Protein AF-A0A3D4NRC0-F1 (afdb_monomer_lite)

Sequence (120 aa):
RRTDLKMDYRAAGAAAYLGLGAVWALGLSSSAAQLQANPGSLPPSILSITGVIPFTQTIFLWQSGVMLLALIVISLIIAYATAPGPNSARDAEACGIDPSFNLPPLQPRTRPGEWLEHSP

pLDDT: mean 86.32, std 7.74, range [61.47, 96.25]

Radius of gyration: 22.88 Å; chains: 1; bounding box: 53×24×54 Å

Foldseek 3Di:
DCPVDLFFPVLVVVLVVLVVVLVVVLCPVPPVLVLLQDPVNDDPVVCVPPNHDHCCNPSVDVVVVVSSVVSVVVSVVCSVVPGDDSVPGDDCVSVVHDPDDDDDPDDPDDDPVCCVVPDD

Secondary structure (DSSP, 8-state):
---S----HHHHHHHHHHHHHHHHTT-TT-HHHHHHH-GGGS-HHHHHHH----GGGTTTSHHHHHHHHHHHHHHHHHHHHHSPPTTT---TTTTT-----PPPPPPPP-SGGGGTTT--

Structure (mmCIF, N/CA/C/O backbone):
data_AF-A0A3D4NRC0-F1
#
_entry.id   AF-A0A3D4NRC0-F1
#
loop_
_atom_site.group_PDB
_atom_site.id
_atom_site.type_symbol
_atom_site.label_atom_id
_atom_site.label_alt_id
_atom_site.label_comp_id
_atom_site.label_asym_id
_atom_site.label_entity_id
_atom_site.label_seq_id
_atom_site.pdbx_PDB_ins_code
_atom_site.Cartn_x
_atom_site.Cartn_y
_atom_site.Cartn_z
_atom_site.occupancy
_atom_site.B_iso_or_equiv
_atom_site.auth_seq_id
_atom_site.auth_comp_id
_atom_site.auth_asym_id
_atom_site.auth_atom_id
_atom_site.pdbx_PDB_model_num
ATOM 1 N N . ARG A 1 1 ? 21.136 -6.360 -5.812 1.00 64.25 1 ARG A N 1
ATOM 2 C CA . ARG A 1 1 ? 20.566 -5.559 -6.927 1.00 64.25 1 ARG A CA 1
ATOM 3 C C . ARG A 1 1 ? 20.172 -6.525 -8.042 1.00 64.25 1 ARG A C 1
ATOM 5 O O . ARG A 1 1 ? 20.992 -7.376 -8.354 1.00 64.25 1 ARG A O 1
ATOM 12 N N . ARG A 1 2 ? 18.950 -6.447 -8.587 1.00 67.75 2 ARG A N 1
ATOM 13 C CA . ARG A 1 2 ? 18.535 -7.235 -9.764 1.00 67.75 2 ARG A CA 1
ATOM 14 C C . ARG A 1 2 ? 18.671 -6.369 -11.011 1.00 67.75 2 ARG A C 1
ATOM 16 O O . ARG A 1 2 ? 17.777 -5.590 -11.311 1.00 67.75 2 ARG A O 1
ATOM 23 N N . THR A 1 3 ? 19.831 -6.428 -11.655 1.00 71.44 3 THR A N 1
ATOM 24 C CA . THR A 1 3 ? 20.134 -5.670 -12.885 1.00 71.44 3 THR A CA 1
ATOM 25 C C . THR A 1 3 ? 19.624 -6.374 -14.145 1.00 71.44 3 THR A C 1
ATOM 27 O O . THR A 1 3 ? 19.607 -5.788 -15.220 1.00 71.44 3 THR A O 1
ATOM 30 N N . ASP A 1 4 ? 19.182 -7.624 -14.011 1.00 76.00 4 ASP A N 1
ATOM 31 C CA . ASP A 1 4 ? 18.545 -8.432 -15.051 1.00 76.00 4 ASP A CA 1
ATOM 32 C C . ASP A 1 4 ? 17.108 -7.983 -15.356 1.00 76.00 4 ASP A C 1
ATOM 34 O O . ASP A 1 4 ? 16.597 -8.203 -16.456 1.00 76.00 4 ASP A O 1
ATOM 38 N N . LEU A 1 5 ? 16.447 -7.339 -14.391 1.00 75.81 5 LEU A N 1
ATOM 39 C CA . LEU A 1 5 ? 15.066 -6.900 -14.521 1.00 75.81 5 LEU A CA 1
ATOM 40 C C . LEU A 1 5 ? 14.988 -5.553 -15.253 1.00 75.81 5 LEU A C 1
ATOM 42 O O . LEU A 1 5 ? 15.138 -4.494 -14.647 1.00 75.81 5 LEU A O 1
ATOM 46 N N . LYS A 1 6 ? 14.660 -5.592 -16.547 1.00 77.44 6 LYS A N 1
ATOM 47 C CA . LYS A 1 6 ? 14.353 -4.401 -17.360 1.00 77.44 6 LYS A CA 1
ATOM 48 C C . LYS A 1 6 ? 12.944 -3.861 -17.085 1.00 77.44 6 LYS A C 1
ATOM 50 O O . LYS A 1 6 ? 12.097 -3.821 -17.973 1.00 77.44 6 LYS A O 1
ATOM 55 N N . MET A 1 7 ? 12.676 -3.501 -15.834 1.00 85.88 7 MET A N 1
ATOM 56 C CA . MET A 1 7 ? 11.433 -2.845 -15.427 1.00 85.88 7 MET A CA 1
ATOM 57 C C . MET A 1 7 ? 11.599 -1.331 -15.522 1.00 85.88 7 MET A C 1
ATOM 59 O O . MET A 1 7 ? 12.585 -0.786 -15.026 1.00 85.88 7 MET A O 1
ATOM 63 N N . ASP A 1 8 ? 10.619 -0.647 -16.111 1.00 92.81 8 ASP A N 1
ATOM 64 C CA . ASP A 1 8 ? 10.612 0.811 -16.111 1.00 92.81 8 ASP A CA 1
ATOM 65 C C . ASP A 1 8 ? 10.400 1.348 -14.691 1.00 92.81 8 ASP A C 1
ATOM 67 O O . ASP A 1 8 ? 9.376 1.099 -14.048 1.00 92.81 8 ASP A O 1
ATOM 71 N N . TYR A 1 9 ? 11.391 2.078 -14.193 1.00 91.31 9 TYR A N 1
ATOM 72 C CA . TYR A 1 9 ? 11.440 2.547 -12.815 1.00 91.31 9 TYR A CA 1
ATOM 73 C C . TYR A 1 9 ? 10.355 3.587 -12.518 1.00 91.31 9 TYR A C 1
ATOM 75 O O . TYR A 1 9 ? 9.799 3.629 -11.420 1.00 91.31 9 TYR A O 1
ATOM 83 N N . ARG A 1 10 ? 10.000 4.404 -13.513 1.00 93.50 10 ARG A N 1
ATOM 84 C CA . ARG A 1 10 ? 8.990 5.458 -13.372 1.00 93.50 10 ARG A CA 1
ATOM 85 C C . ARG A 1 10 ? 7.596 4.850 -13.326 1.00 93.50 10 ARG A C 1
ATOM 87 O O . ARG A 1 10 ? 6.804 5.222 -12.464 1.00 93.50 10 ARG A O 1
ATOM 94 N N . ALA A 1 11 ? 7.314 3.899 -14.216 1.00 93.69 11 ALA A N 1
ATOM 95 C CA . ALA A 1 11 ? 6.058 3.161 -14.223 1.00 93.69 11 ALA A CA 1
ATOM 96 C C . ALA A 1 11 ? 5.882 2.346 -12.933 1.00 93.69 11 ALA A C 1
ATOM 98 O O . ALA A 1 11 ? 4.801 2.358 -12.349 1.00 93.69 11 ALA A O 1
ATOM 99 N N . ALA A 1 12 ? 6.952 1.717 -12.433 1.00 92.00 12 ALA A N 1
ATOM 100 C CA . ALA A 1 12 ? 6.930 1.012 -11.153 1.00 92.00 12 ALA A CA 1
ATOM 101 C C . ALA A 1 12 ? 6.606 1.951 -9.978 1.00 92.00 12 ALA A C 1
ATOM 103 O O . ALA A 1 12 ? 5.744 1.637 -9.157 1.00 92.00 12 ALA A O 1
ATOM 104 N N . GLY A 1 13 ? 7.240 3.127 -9.924 1.00 92.38 13 GLY A N 1
ATOM 105 C CA . GLY A 1 13 ? 6.932 4.148 -8.921 1.00 92.38 13 GLY A CA 1
ATOM 106 C C . GLY A 1 13 ? 5.488 4.650 -9.016 1.00 92.38 13 GLY A C 1
ATOM 107 O O . GLY A 1 13 ? 4.791 4.720 -8.006 1.00 92.38 13 GLY A O 1
ATOM 108 N N . ALA A 1 14 ? 5.006 4.940 -10.227 1.00 94.00 14 ALA A N 1
ATOM 109 C CA . ALA A 1 14 ? 3.628 5.371 -10.456 1.00 94.00 14 ALA A CA 1
ATOM 110 C C . ALA A 1 14 ? 2.609 4.305 -10.022 1.00 94.00 14 ALA A C 1
ATOM 112 O O . ALA A 1 14 ? 1.637 4.632 -9.342 1.00 94.00 14 ALA A O 1
ATOM 113 N N . ALA A 1 15 ? 2.853 3.032 -10.347 1.00 93.94 15 ALA A N 1
ATOM 114 C CA . ALA A 1 15 ? 2.012 1.915 -9.924 1.00 93.94 15 ALA A CA 1
ATOM 115 C C . ALA A 1 15 ? 1.991 1.757 -8.394 1.00 93.94 15 ALA A C 1
ATOM 117 O O . ALA A 1 15 ? 0.927 1.534 -7.817 1.00 93.94 15 ALA A O 1
ATOM 118 N N . ALA A 1 16 ? 3.137 1.936 -7.726 1.00 92.69 16 ALA A N 1
ATOM 119 C CA . ALA A 1 16 ? 3.215 1.909 -6.267 1.00 92.69 16 ALA A CA 1
ATOM 120 C C . ALA A 1 16 ? 2.383 3.034 -5.624 1.00 92.69 16 ALA A C 1
ATOM 122 O O . ALA A 1 16 ? 1.609 2.774 -4.703 1.00 92.69 16 ALA A O 1
ATOM 123 N N . TYR A 1 17 ? 2.483 4.266 -6.138 1.00 91.75 17 TYR A N 1
ATOM 124 C CA . TYR A 1 17 ? 1.679 5.395 -5.654 1.00 91.75 17 TYR A CA 1
ATOM 125 C C . TYR A 1 17 ? 0.183 5.200 -5.890 1.00 91.75 17 TYR A C 1
ATOM 127 O O . TYR A 1 17 ? -0.628 5.481 -5.007 1.00 91.75 17 TYR A O 1
ATOM 135 N N . LEU A 1 18 ? -0.182 4.697 -7.065 1.00 92.06 18 LEU A N 1
ATOM 136 C CA . LEU A 1 18 ? -1.563 4.403 -7.421 1.00 92.06 18 LEU A CA 1
ATOM 137 C C . LEU A 1 18 ? -2.164 3.330 -6.494 1.00 92.06 18 LEU A C 1
ATOM 139 O O . LEU A 1 18 ? -3.268 3.520 -5.983 1.00 92.06 18 LEU A O 1
ATOM 143 N N . GLY A 1 19 ? -1.414 2.269 -6.180 1.00 88.00 19 GLY A N 1
ATOM 144 C CA . GLY A 1 19 ? -1.825 1.264 -5.195 1.00 88.00 19 GLY A CA 1
ATOM 145 C C . GLY A 1 19 ? -1.959 1.825 -3.775 1.00 88.00 19 GLY A C 1
ATOM 146 O O . GLY A 1 19 ? -2.961 1.576 -3.104 1.00 88.00 19 GLY A O 1
ATOM 147 N N . LEU A 1 20 ? -0.989 2.627 -3.322 1.00 88.12 20 LEU A N 1
ATOM 148 C CA . LEU A 1 20 ? -1.015 3.243 -1.992 1.00 88.12 20 LEU A CA 1
ATOM 149 C C . LEU A 1 20 ? -2.222 4.176 -1.813 1.00 88.12 20 LEU A C 1
ATOM 151 O O . LEU A 1 20 ? -2.916 4.095 -0.799 1.00 88.12 20 LEU A O 1
ATOM 155 N N . GLY A 1 21 ? -2.513 5.016 -2.811 1.00 83.81 21 GLY A N 1
ATOM 156 C CA . GLY A 1 21 ? -3.675 5.906 -2.793 1.00 83.81 21 GLY A CA 1
ATOM 157 C C . GLY A 1 21 ? -5.005 5.148 -2.757 1.00 83.81 21 GLY A C 1
ATOM 158 O O . GLY A 1 21 ? -5.908 5.524 -2.008 1.00 83.81 21 GLY A O 1
ATOM 159 N N . ALA A 1 22 ? -5.111 4.046 -3.507 1.00 79.31 22 ALA A N 1
ATOM 160 C CA . ALA A 1 22 ? -6.314 3.216 -3.539 1.00 79.31 22 ALA A CA 1
ATOM 161 C C . ALA A 1 22 ? -6.611 2.543 -2.186 1.00 79.31 22 ALA A C 1
ATOM 163 O O . ALA A 1 22 ? -7.764 2.508 -1.761 1.00 79.31 22 ALA A O 1
ATOM 164 N N . VAL A 1 23 ? -5.586 2.044 -1.483 1.00 74.81 23 VAL A N 1
ATOM 165 C CA . VAL A 1 23 ? -5.750 1.408 -0.161 1.00 74.81 23 VAL A CA 1
ATOM 166 C C . VAL A 1 23 ? -6.043 2.440 0.929 1.00 74.81 23 VAL A C 1
ATOM 168 O O . VAL A 1 23 ? -6.875 2.190 1.803 1.00 74.81 23 VAL A O 1
ATOM 171 N N . TRP A 1 24 ? -5.409 3.615 0.870 1.00 82.00 24 TRP A N 1
ATOM 172 C CA . TRP A 1 24 ? -5.655 4.705 1.819 1.00 82.00 24 TRP A CA 1
ATOM 173 C C . TRP A 1 24 ? -7.130 5.140 1.839 1.00 82.00 24 TRP A C 1
ATOM 175 O O . TRP A 1 24 ? -7.700 5.354 2.911 1.00 82.00 24 TRP A O 1
ATOM 185 N N . ALA A 1 25 ? -7.780 5.182 0.672 1.00 77.38 25 ALA A N 1
ATOM 186 C CA . ALA A 1 25 ? -9.179 5.587 0.537 1.00 77.38 25 ALA A CA 1
ATOM 187 C C . ALA A 1 25 ? -10.187 4.654 1.246 1.00 77.38 25 ALA A C 1
ATOM 189 O O . ALA A 1 25 ? -11.330 5.049 1.463 1.00 77.38 25 ALA A O 1
ATOM 190 N N . LEU A 1 26 ? -9.786 3.440 1.642 1.00 82.56 26 LEU A N 1
ATOM 191 C CA . LEU A 1 26 ? -10.662 2.481 2.330 1.00 82.56 26 LEU A CA 1
ATOM 192 C C . LEU A 1 26 ? -10.869 2.796 3.818 1.00 82.56 26 LEU A C 1
ATOM 194 O O . LEU A 1 26 ? -11.709 2.174 4.465 1.00 82.56 26 LEU A O 1
ATOM 198 N N . GLY A 1 27 ? -10.090 3.720 4.391 1.00 85.06 27 GLY A N 1
ATOM 199 C CA . GLY A 1 27 ? -10.299 4.199 5.759 1.00 85.06 27 GLY A CA 1
ATOM 200 C C . GLY A 1 27 ? -9.992 3.189 6.872 1.00 85.06 27 GLY A C 1
ATOM 201 O O . GLY A 1 27 ? -10.306 3.464 8.027 1.00 85.06 27 GLY A O 1
ATOM 202 N N . LEU A 1 28 ? -9.349 2.052 6.573 1.00 84.06 28 LEU A N 1
ATOM 203 C CA . LEU A 1 28 ? -8.995 1.023 7.568 1.00 84.06 28 LEU A CA 1
ATOM 204 C C . LEU A 1 28 ? -8.115 1.574 8.704 1.00 84.06 28 LEU A C 1
ATOM 206 O O . LEU A 1 28 ? -8.267 1.201 9.867 1.00 84.06 28 LEU A O 1
ATOM 210 N N . SER A 1 29 ? -7.222 2.507 8.378 1.00 86.62 29 SER A N 1
ATOM 211 C CA . SER A 1 29 ? -6.351 3.195 9.335 1.00 86.62 29 SER A CA 1
ATOM 212 C C . SER A 1 29 ? -6.941 4.510 9.870 1.00 86.62 29 SER A C 1
ATOM 214 O O . SER A 1 29 ? -6.207 5.324 10.425 1.00 86.62 29 SER A O 1
ATOM 216 N N . SER A 1 30 ? -8.241 4.768 9.678 1.00 88.50 30 SER A N 1
ATOM 217 C CA . SER A 1 30 ? -8.895 5.997 10.145 1.00 88.50 30 SER A CA 1
ATOM 218 C C . SER A 1 30 ? -9.081 5.984 11.663 1.00 88.50 30 SER A C 1
ATOM 220 O O . SER A 1 30 ? -9.812 5.150 12.201 1.00 88.50 30 SER A O 1
ATOM 222 N N . SER A 1 31 ? -8.469 6.949 12.355 1.00 89.06 31 SER A N 1
ATOM 223 C CA . SER A 1 31 ? -8.570 7.081 13.813 1.00 89.06 31 SER A CA 1
ATOM 224 C C . SER A 1 31 ? -10.010 7.306 14.276 1.00 89.06 31 SER A C 1
ATOM 226 O O . SER A 1 31 ? -10.455 6.651 15.211 1.00 89.06 31 SER A O 1
ATOM 228 N N . ALA A 1 32 ? -10.778 8.158 13.592 1.00 88.00 32 ALA A N 1
ATOM 229 C CA . ALA A 1 32 ? -12.174 8.422 13.942 1.00 88.00 32 ALA A CA 1
ATOM 230 C C . ALA A 1 32 ? -13.048 7.158 13.845 1.00 88.00 32 ALA A C 1
ATOM 232 O O . ALA A 1 32 ? -13.857 6.896 14.733 1.00 88.00 32 ALA A O 1
ATOM 233 N N . ALA A 1 33 ? -12.846 6.345 12.801 1.00 89.06 33 ALA A N 1
ATOM 234 C CA . ALA A 1 33 ? -13.577 5.092 12.631 1.00 89.06 33 ALA A CA 1
ATOM 235 C C . ALA A 1 33 ? -13.207 4.068 13.720 1.00 89.06 33 ALA A C 1
ATOM 237 O O . ALA A 1 33 ? -14.085 3.405 14.265 1.00 89.06 33 ALA A O 1
ATOM 238 N N . GLN A 1 34 ? -11.922 3.973 14.076 1.00 91.06 34 GLN A N 1
ATOM 239 C CA . GLN A 1 34 ? -11.445 3.083 15.140 1.00 91.06 34 GLN A CA 1
ATOM 240 C C . GLN A 1 34 ? -11.940 3.503 16.530 1.00 91.06 34 GLN A C 1
ATOM 242 O O . GLN A 1 34 ? -12.336 2.643 17.315 1.00 91.06 34 GLN A O 1
ATOM 247 N N . LEU A 1 35 ? -11.974 4.808 16.822 1.00 91.19 35 LEU A N 1
ATOM 248 C CA . LEU A 1 35 ? -12.514 5.337 18.077 1.00 91.19 35 LEU A CA 1
ATOM 249 C C . LEU A 1 35 ? -14.009 5.020 18.214 1.00 91.19 35 LEU A C 1
ATOM 251 O O . LEU A 1 35 ? -14.422 4.509 19.248 1.00 91.19 35 LEU A O 1
ATOM 255 N N . GLN A 1 36 ? -14.809 5.256 17.168 1.00 92.06 36 GLN A N 1
ATOM 256 C CA . GLN A 1 36 ? -16.257 5.005 17.200 1.00 92.06 36 GLN A CA 1
ATOM 257 C C . GLN A 1 36 ? -16.613 3.507 17.277 1.00 92.06 36 GLN A C 1
ATOM 259 O O . GLN A 1 36 ? -17.666 3.143 17.807 1.00 92.06 36 GLN A O 1
ATOM 264 N N . ALA A 1 37 ? -15.741 2.636 16.762 1.00 90.75 37 ALA A N 1
ATOM 265 C CA . ALA A 1 37 ? -15.912 1.186 16.811 1.00 90.75 37 ALA A CA 1
ATOM 266 C C . ALA A 1 37 ? -15.472 0.557 18.149 1.00 90.75 37 ALA A C 1
ATOM 268 O O . ALA A 1 37 ? -15.776 -0.614 18.386 1.00 90.75 37 ALA A O 1
ATOM 269 N N . ASN A 1 38 ? -14.783 1.302 19.026 1.00 90.44 38 ASN A N 1
ATOM 270 C CA . ASN A 1 38 ? -14.310 0.809 20.318 1.00 90.44 38 ASN A CA 1
ATOM 271 C C . ASN A 1 38 ? -14.977 1.546 21.498 1.00 90.44 38 ASN A C 1
ATOM 273 O O . ASN A 1 38 ? -14.615 2.689 21.787 1.00 90.44 38 ASN A O 1
ATOM 277 N N . PRO A 1 39 ? -15.876 0.897 22.261 1.00 85.06 39 PRO A N 1
ATOM 278 C CA . PRO A 1 39 ? -16.545 1.537 23.394 1.00 85.06 39 PRO A CA 1
ATOM 279 C C . PRO A 1 39 ? -15.580 2.048 24.473 1.00 85.06 39 PRO A C 1
ATOM 281 O O . PRO A 1 39 ? -15.864 3.066 25.095 1.00 85.06 39 PRO A O 1
ATOM 284 N N . GLY A 1 40 ? -14.426 1.399 24.673 1.00 89.00 40 GLY A N 1
ATOM 285 C CA . GLY A 1 40 ? -13.423 1.846 25.650 1.00 89.00 40 GLY A CA 1
ATOM 286 C C . GLY A 1 40 ? -12.692 3.134 25.256 1.00 89.00 40 GLY A C 1
ATOM 287 O O . GLY A 1 40 ? -12.025 3.744 26.087 1.00 89.00 40 GLY A O 1
ATOM 288 N N . SER A 1 41 ? -12.811 3.552 23.995 1.00 86.50 41 SER A N 1
ATOM 289 C CA . SER A 1 41 ? -12.200 4.774 23.473 1.00 86.50 41 SER A CA 1
ATOM 290 C C . SER A 1 41 ? -13.169 5.960 23.413 1.00 86.50 41 SER A C 1
ATOM 292 O O . SER A 1 41 ? -12.733 7.074 23.120 1.00 86.50 41 SER A O 1
ATOM 294 N N . LEU A 1 42 ? -14.462 5.750 23.688 1.00 87.56 42 LEU A N 1
ATOM 295 C CA . LEU A 1 42 ? -15.488 6.790 23.620 1.00 87.56 42 LEU A CA 1
ATOM 296 C C . LEU A 1 42 ? -15.787 7.391 25.005 1.00 87.56 42 LEU A C 1
ATOM 298 O O . LEU A 1 42 ? -16.010 6.648 25.963 1.00 87.56 42 LEU A O 1
ATOM 302 N N . PRO A 1 43 ? -15.878 8.731 25.129 1.00 89.06 43 PRO A N 1
ATOM 303 C CA . PRO A 1 43 ? -16.385 9.363 26.341 1.00 89.06 43 PRO A CA 1
ATOM 304 C C . PRO A 1 43 ? -17.822 8.901 26.657 1.00 89.06 43 PRO A C 1
ATOM 306 O O . PRO A 1 43 ? -18.638 8.803 25.733 1.00 89.06 43 PRO A O 1
ATOM 309 N N . PRO A 1 44 ? -18.188 8.699 27.939 1.00 87.31 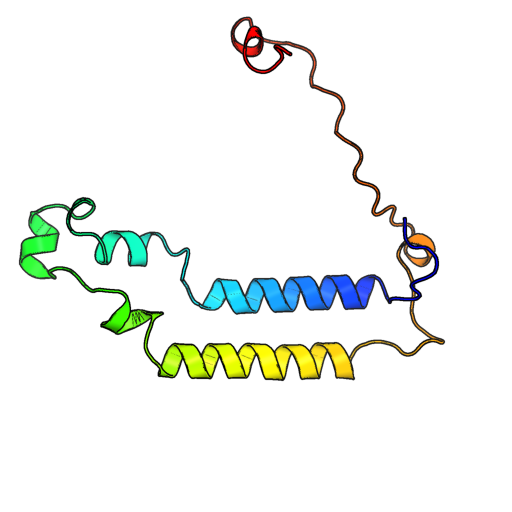44 PRO A N 1
ATOM 310 C CA . PRO A 1 44 ? -19.512 8.193 28.322 1.00 87.31 44 PRO A CA 1
ATOM 311 C C . PRO A 1 44 ? -20.687 9.032 27.801 1.00 87.31 44 PRO A C 1
ATOM 313 O O . PRO A 1 44 ? -21.738 8.486 27.477 1.00 87.31 44 PRO A O 1
ATOM 316 N N . SER A 1 45 ? -20.500 10.351 27.687 1.00 88.38 45 SER A N 1
ATOM 317 C CA . SER A 1 45 ? -21.502 11.284 27.159 1.00 88.38 45 SER A CA 1
ATOM 318 C C . SER A 1 45 ? -21.787 11.105 25.668 1.00 88.38 45 SER A C 1
ATOM 320 O O . SER A 1 45 ? -22.884 11.423 25.227 1.00 88.38 45 SER A O 1
ATOM 322 N N . ILE A 1 46 ? -20.820 10.615 24.888 1.00 85.00 46 ILE A N 1
ATOM 323 C CA . ILE A 1 46 ? -20.998 10.331 23.458 1.00 85.00 46 ILE A CA 1
ATOM 324 C C . ILE A 1 46 ? -21.559 8.924 23.278 1.00 85.00 46 ILE A C 1
ATOM 326 O O . ILE A 1 46 ? -22.503 8.734 22.513 1.00 85.00 46 ILE A O 1
ATOM 330 N N . LEU A 1 47 ? -21.032 7.956 24.033 1.00 87.50 47 LEU A N 1
ATOM 331 C CA . LEU A 1 47 ? -21.483 6.569 23.980 1.00 87.50 47 LEU A CA 1
ATOM 332 C C . LEU A 1 47 ? -22.978 6.430 24.310 1.00 87.50 47 LEU A C 1
ATOM 334 O O . LEU A 1 47 ? -23.661 5.624 23.686 1.00 87.50 47 LEU A O 1
ATOM 338 N N . SER A 1 48 ? -23.502 7.227 25.247 1.00 87.56 48 SER A N 1
ATOM 339 C CA . SER A 1 48 ? -24.928 7.216 25.603 1.00 87.56 48 SER A CA 1
ATOM 340 C C . SER A 1 48 ? -25.850 7.772 24.512 1.00 87.56 48 SER A C 1
ATOM 342 O O . SER A 1 48 ? -27.040 7.466 24.522 1.00 87.56 48 SER A O 1
ATOM 344 N N . ILE A 1 49 ? -25.320 8.571 23.579 1.00 90.88 49 ILE A N 1
ATOM 345 C CA . ILE A 1 49 ? -26.082 9.182 22.482 1.00 90.88 49 ILE A CA 1
ATOM 346 C C . ILE A 1 49 ? -25.991 8.321 21.221 1.00 90.88 49 ILE A C 1
ATOM 348 O O . ILE A 1 49 ? -27.013 7.996 20.623 1.00 90.88 49 ILE A O 1
ATOM 352 N N . THR A 1 50 ? -24.773 7.977 20.791 1.00 86.88 50 THR A N 1
ATOM 353 C CA . THR A 1 50 ? -24.525 7.343 19.483 1.00 86.88 50 THR A CA 1
ATOM 354 C C . THR A 1 50 ? -24.300 5.837 19.563 1.00 86.88 50 THR A C 1
ATOM 356 O O . THR A 1 50 ? -24.426 5.152 18.549 1.00 86.88 50 THR A O 1
ATOM 359 N N . GLY A 1 51 ? -23.983 5.302 20.746 1.00 89.31 51 GLY A N 1
ATOM 360 C CA . GLY A 1 51 ? -23.567 3.912 20.902 1.00 89.31 51 GLY A CA 1
ATOM 361 C C . GLY A 1 51 ? -22.254 3.597 20.174 1.00 89.31 51 GLY A C 1
ATOM 362 O O . GLY A 1 51 ? -21.469 4.482 19.834 1.00 89.31 51 GLY A O 1
ATOM 363 N N . VAL A 1 52 ? -22.009 2.307 19.941 1.00 92.12 52 VAL A N 1
ATOM 364 C CA . VAL A 1 52 ? -20.866 1.815 19.155 1.00 92.12 52 VAL A CA 1
ATOM 365 C C . VAL A 1 52 ? -21.325 1.554 17.727 1.00 92.12 52 VAL A C 1
ATOM 367 O O . VAL A 1 52 ? -22.328 0.870 17.527 1.00 92.12 52 VAL A O 1
ATOM 370 N N . ILE A 1 53 ? -20.563 2.033 16.740 1.00 92.31 53 ILE A N 1
ATOM 371 C CA . ILE A 1 53 ? -20.810 1.729 15.323 1.00 92.31 53 ILE A CA 1
ATOM 372 C C . ILE A 1 53 ? -19.693 0.796 14.837 1.00 92.31 53 ILE A C 1
ATOM 374 O O . ILE A 1 53 ? -18.580 1.259 14.578 1.00 92.31 53 ILE A O 1
ATOM 378 N N . PRO A 1 54 ? -19.940 -0.522 14.739 1.00 91.25 54 PRO A N 1
ATOM 379 C CA . PRO A 1 54 ? -18.907 -1.485 14.383 1.00 91.25 54 PRO A CA 1
ATOM 380 C C . PRO A 1 54 ? -18.542 -1.424 12.893 1.00 91.25 54 PRO A C 1
ATOM 382 O O . PRO A 1 54 ? -19.332 -1.007 12.041 1.00 91.25 54 PRO A O 1
ATOM 385 N N . PHE A 1 55 ? -17.359 -1.939 12.545 1.00 92.50 55 PHE A N 1
ATOM 386 C CA . PHE A 1 55 ? -16.905 -1.988 11.150 1.00 92.50 55 PHE A CA 1
ATOM 387 C C . PHE A 1 55 ? -17.792 -2.830 10.234 1.00 92.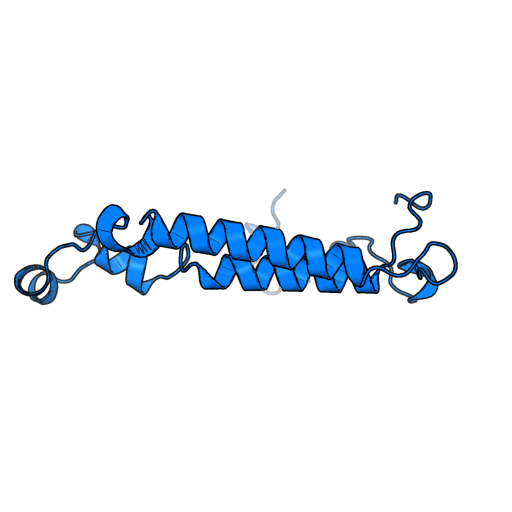50 55 PHE A C 1
ATOM 389 O O . PHE A 1 55 ? -17.897 -2.524 9.051 1.00 92.50 55 PHE A O 1
ATOM 396 N N . THR A 1 56 ? -18.486 -3.837 10.766 1.00 91.06 56 THR A N 1
ATOM 397 C CA . THR A 1 56 ? -19.453 -4.653 10.011 1.00 91.06 56 THR A CA 1
ATOM 398 C C . THR A 1 56 ? -20.627 -3.846 9.453 1.00 91.06 56 THR A C 1
ATOM 400 O O . THR A 1 56 ? -21.278 -4.305 8.522 1.00 91.06 56 THR A O 1
ATOM 403 N N . GLN A 1 57 ? -20.884 -2.645 9.982 1.00 91.62 57 GLN A N 1
ATOM 404 C CA . GLN A 1 57 ? -21.915 -1.721 9.500 1.00 91.62 57 GLN A CA 1
ATOM 405 C C . GLN A 1 57 ? -21.347 -0.549 8.683 1.00 91.62 57 GLN A C 1
ATOM 407 O O . GLN A 1 57 ? -22.109 0.289 8.211 1.00 91.62 57 GLN A O 1
ATOM 412 N N . THR A 1 58 ? -20.024 -0.464 8.522 1.00 91.44 58 THR A N 1
ATOM 413 C CA . THR A 1 58 ? -19.349 0.656 7.847 1.00 91.44 58 THR A CA 1
ATOM 414 C C . THR A 1 58 ? -18.312 0.152 6.839 1.00 91.44 58 THR A C 1
ATOM 416 O O . THR A 1 58 ? -18.626 -0.045 5.668 1.00 91.44 58 THR A O 1
ATOM 419 N N . ILE A 1 59 ? -17.073 -0.085 7.272 1.00 90.88 59 ILE A N 1
ATOM 420 C CA . ILE A 1 59 ? -15.938 -0.384 6.386 1.00 90.88 59 ILE A CA 1
ATOM 421 C C . ILE A 1 59 ? -15.985 -1.821 5.844 1.00 90.88 59 ILE A C 1
ATOM 423 O O . ILE A 1 59 ? -15.634 -2.046 4.690 1.00 90.88 59 ILE A O 1
ATOM 427 N N . PHE A 1 60 ? -16.459 -2.792 6.628 1.00 92.50 60 PHE A N 1
ATOM 428 C CA . PHE A 1 60 ? -16.513 -4.215 6.252 1.00 92.50 60 PHE A CA 1
ATOM 429 C C . PHE A 1 60 ? -17.820 -4.629 5.570 1.00 92.50 60 PHE A C 1
ATOM 431 O O . PHE A 1 60 ? -18.167 -5.809 5.526 1.00 92.50 60 PHE A O 1
ATOM 438 N N . LEU A 1 61 ? -18.548 -3.663 5.021 1.00 94.38 61 LEU A N 1
ATOM 439 C CA . LEU A 1 61 ? -19.682 -3.933 4.155 1.00 94.38 61 LEU A CA 1
ATOM 440 C C . LEU A 1 61 ? -19.222 -4.562 2.831 1.00 94.38 61 LEU A C 1
ATOM 442 O O . LEU A 1 61 ? -18.147 -4.259 2.307 1.00 94.38 61 LEU A O 1
ATOM 446 N N . TRP A 1 62 ? -20.062 -5.413 2.241 1.00 95.25 62 TRP A N 1
ATOM 447 C CA . TRP A 1 62 ? -19.744 -6.056 0.963 1.00 95.25 62 TRP A CA 1
ATOM 448 C C . TRP A 1 62 ? -19.599 -5.032 -0.174 1.00 95.25 62 TRP A C 1
ATOM 450 O O . TRP A 1 62 ? -18.795 -5.242 -1.078 1.00 95.25 62 TRP A O 1
ATOM 460 N N . GLN A 1 63 ? -20.311 -3.899 -0.104 1.00 93.62 63 GLN A N 1
ATOM 461 C CA . GLN A 1 63 ? -20.175 -2.781 -1.041 1.00 93.62 63 GLN A CA 1
ATOM 462 C C . GLN A 1 63 ? -18.745 -2.225 -1.032 1.00 93.62 63 GLN A C 1
ATOM 464 O O . GLN A 1 63 ? -18.168 -1.997 -2.093 1.00 93.62 63 GLN A O 1
ATOM 469 N N . SER A 1 64 ? -18.144 -2.075 0.152 1.00 91.06 64 SER A N 1
ATOM 470 C CA . SER A 1 64 ? -16.741 -1.673 0.301 1.00 91.06 64 SER A CA 1
ATOM 471 C C . SER A 1 64 ? -15.797 -2.722 -0.288 1.00 91.06 64 SER A C 1
ATOM 473 O O . SER A 1 64 ? -14.816 -2.369 -0.936 1.00 91.06 64 SER A O 1
ATOM 475 N N . GLY A 1 65 ? -16.121 -4.011 -0.138 1.00 91.56 65 GLY A N 1
ATOM 476 C CA . GLY A 1 65 ? -15.392 -5.106 -0.784 1.00 91.56 65 GLY A CA 1
ATOM 477 C C . GLY A 1 65 ? -15.447 -5.051 -2.317 1.00 91.56 65 GLY A C 1
ATOM 478 O O . GLY A 1 65 ? -14.422 -5.210 -2.978 1.00 91.56 65 GLY A O 1
ATOM 479 N N . VAL A 1 66 ? -16.616 -4.760 -2.894 1.00 95.06 66 VAL A N 1
ATOM 480 C CA . VAL A 1 66 ? -16.774 -4.566 -4.346 1.00 95.06 66 VAL A CA 1
ATOM 481 C C . VAL A 1 66 ? -15.999 -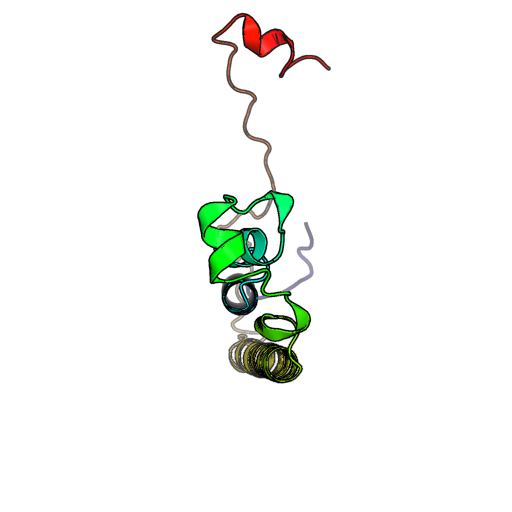3.339 -4.822 1.00 95.06 66 VAL A C 1
ATOM 483 O O . VAL A 1 66 ? -15.309 -3.416 -5.837 1.00 95.06 66 VAL A O 1
ATOM 486 N N . MET A 1 67 ? -16.051 -2.231 -4.080 1.00 92.69 67 MET A N 1
ATOM 487 C CA . MET A 1 67 ? -15.273 -1.029 -4.393 1.00 92.69 67 MET A CA 1
ATOM 488 C C . MET A 1 67 ? -13.768 -1.290 -4.343 1.00 92.69 67 MET A C 1
ATOM 490 O O . MET A 1 67 ? -13.052 -0.882 -5.254 1.00 92.69 67 MET A O 1
ATOM 494 N N . LEU A 1 68 ? -13.288 -2.019 -3.333 1.00 91.94 68 LEU A N 1
ATOM 495 C CA . LEU A 1 68 ? -11.897 -2.459 -3.249 1.00 91.94 68 LEU A CA 1
ATOM 496 C C . LEU A 1 68 ? -11.499 -3.280 -4.480 1.00 91.94 68 LEU A C 1
ATOM 498 O O . LEU A 1 68 ? -10.484 -2.991 -5.112 1.00 91.94 68 LEU A O 1
ATOM 502 N N . LEU A 1 69 ? -12.308 -4.275 -4.851 1.00 93.31 69 LEU A N 1
ATOM 503 C CA . LEU A 1 69 ? -12.040 -5.101 -6.025 1.00 93.31 69 LEU A CA 1
ATOM 504 C C . LEU A 1 69 ? -11.998 -4.259 -7.308 1.00 93.31 69 LEU A C 1
ATOM 506 O O . LEU A 1 69 ? -11.080 -4.416 -8.110 1.00 93.31 69 LEU A O 1
ATOM 510 N N . ALA A 1 70 ? -12.949 -3.339 -7.484 1.00 93.88 70 ALA A N 1
ATOM 511 C CA . ALA A 1 70 ? -12.986 -2.438 -8.632 1.00 93.88 70 ALA A CA 1
ATOM 512 C C . ALA A 1 70 ? -11.728 -1.561 -8.704 1.00 93.88 70 ALA A C 1
ATOM 514 O O . ALA A 1 70 ? -11.114 -1.458 -9.767 1.00 93.88 70 ALA A O 1
ATOM 515 N N . LEU A 1 71 ? -11.299 -0.989 -7.573 1.00 92.62 71 LEU A N 1
ATOM 516 C CA . LEU A 1 71 ? -10.071 -0.201 -7.492 1.00 92.62 71 LEU A CA 1
ATOM 517 C C . LEU A 1 71 ? -8.844 -1.034 -7.864 1.00 92.62 71 LEU A C 1
ATOM 519 O O . LEU A 1 71 ? -8.030 -0.557 -8.648 1.00 92.62 71 LEU A O 1
ATOM 523 N N . ILE A 1 72 ? -8.726 -2.271 -7.372 1.00 92.81 72 ILE A N 1
ATOM 524 C CA . ILE A 1 72 ? -7.621 -3.178 -7.721 1.00 92.81 72 ILE A CA 1
ATOM 525 C C . ILE A 1 72 ? -7.617 -3.470 -9.224 1.00 92.81 72 ILE A C 1
ATOM 527 O O . ILE A 1 72 ? -6.588 -3.313 -9.876 1.00 92.81 72 ILE A O 1
ATOM 531 N N . VAL A 1 73 ? -8.758 -3.868 -9.790 1.00 95.62 73 VAL A N 1
ATOM 532 C CA . VAL A 1 73 ? -8.856 -4.246 -11.207 1.00 95.62 73 VAL A CA 1
ATOM 533 C C . VAL A 1 73 ? -8.519 -3.066 -12.113 1.00 95.62 73 VAL A C 1
ATOM 535 O O . VAL A 1 73 ? -7.676 -3.197 -12.998 1.00 95.62 73 VAL A O 1
ATOM 538 N N . ILE A 1 74 ? -9.118 -1.898 -11.873 1.00 95.12 74 ILE A N 1
ATOM 539 C CA . ILE A 1 74 ? -8.850 -0.691 -12.667 1.00 95.12 74 ILE A CA 1
ATOM 540 C C . ILE A 1 74 ? -7.388 -0.267 -12.514 1.00 95.12 74 ILE A C 1
ATOM 542 O O . ILE A 1 74 ? -6.739 0.067 -13.502 1.00 95.12 74 ILE A O 1
ATOM 546 N N . SER A 1 75 ? -6.847 -0.339 -11.297 1.00 94.25 75 SER A N 1
ATOM 547 C CA . SER A 1 75 ? -5.445 -0.030 -11.020 1.00 94.25 75 SER A CA 1
ATOM 548 C C . SER A 1 75 ? -4.488 -0.909 -11.817 1.00 94.25 75 SER A C 1
ATOM 550 O O . SER A 1 75 ? -3.549 -0.404 -12.430 1.00 94.25 75 SER A O 1
ATOM 552 N N . LEU A 1 76 ? -4.752 -2.217 -11.854 1.00 94.50 76 LEU A N 1
ATOM 553 C CA . LEU A 1 76 ? -3.973 -3.174 -12.634 1.00 94.50 76 LEU A CA 1
ATOM 554 C C . LEU A 1 76 ? -4.091 -2.908 -14.134 1.00 94.50 76 LEU A C 1
ATOM 556 O O . LEU A 1 76 ? -3.077 -2.931 -14.827 1.00 94.50 76 LEU A O 1
ATOM 560 N N . ILE A 1 77 ? -5.297 -2.615 -14.631 1.00 96.25 77 ILE A N 1
ATOM 561 C CA . ILE A 1 77 ? -5.516 -2.271 -16.042 1.00 96.25 77 ILE A CA 1
ATOM 562 C C . ILE A 1 77 ? -4.705 -1.030 -16.416 1.00 96.25 77 ILE A C 1
ATOM 564 O O . ILE A 1 77 ? -3.993 -1.058 -17.415 1.00 96.25 77 ILE A O 1
ATOM 568 N N . ILE A 1 78 ? -4.770 0.037 -15.615 1.00 94.75 78 ILE A N 1
ATOM 569 C CA . ILE A 1 78 ? -4.022 1.274 -15.869 1.00 94.75 78 ILE A CA 1
ATOM 570 C C . ILE A 1 78 ? -2.520 1.000 -15.821 1.00 94.75 78 ILE A C 1
ATOM 572 O O . ILE A 1 78 ? -1.813 1.367 -16.757 1.00 94.75 78 ILE A O 1
ATOM 576 N N . ALA A 1 79 ? -2.024 0.332 -14.776 1.00 94.19 79 ALA A N 1
ATOM 577 C CA . ALA A 1 79 ? -0.603 0.025 -14.640 1.00 94.19 79 ALA A CA 1
ATOM 578 C C . ALA A 1 79 ? -0.088 -0.821 -15.814 1.00 94.19 79 ALA A C 1
ATOM 580 O O . ALA A 1 79 ? 0.977 -0.538 -16.353 1.00 94.19 79 ALA A O 1
ATOM 581 N N . TYR A 1 80 ? -0.862 -1.816 -16.251 1.00 92.88 80 TYR A N 1
ATOM 582 C CA . TYR A 1 80 ? -0.503 -2.669 -17.379 1.00 92.88 80 TYR A CA 1
ATOM 583 C C . TYR A 1 80 ? -0.548 -1.914 -18.713 1.00 92.88 80 TYR A C 1
ATOM 585 O O . TYR A 1 80 ? 0.409 -1.963 -19.479 1.00 92.88 80 TYR A O 1
ATOM 593 N N . ALA A 1 81 ? -1.633 -1.186 -18.983 1.00 94.56 81 ALA A N 1
ATOM 594 C CA . ALA A 1 81 ? -1.833 -0.480 -20.247 1.00 94.56 81 ALA A CA 1
ATOM 595 C C . ALA A 1 81 ? -0.889 0.719 -20.432 1.00 94.56 81 ALA A C 1
ATOM 597 O O . ALA A 1 81 ? -0.602 1.101 -21.564 1.00 94.56 81 ALA A O 1
ATOM 598 N N . THR A 1 82 ? -0.418 1.324 -19.339 1.00 91.50 82 THR A N 1
ATOM 599 C CA . THR A 1 82 ? 0.486 2.487 -19.380 1.00 91.50 82 THR A CA 1
ATOM 600 C C . THR A 1 82 ? 1.958 2.129 -19.198 1.00 91.50 82 THR A C 1
ATOM 602 O O . THR A 1 82 ? 2.816 2.995 -19.384 1.00 91.50 82 THR A O 1
ATOM 605 N N . ALA A 1 83 ? 2.278 0.872 -18.871 1.00 91.69 83 ALA A N 1
ATOM 606 C CA . ALA A 1 83 ? 3.659 0.428 -18.779 1.00 91.69 83 ALA A CA 1
ATOM 607 C C . ALA A 1 83 ? 4.351 0.535 -20.155 1.00 91.69 83 ALA A C 1
ATOM 609 O O . ALA A 1 83 ? 3.843 0.008 -21.150 1.00 91.69 83 ALA A O 1
ATOM 610 N N . PRO A 1 84 ? 5.515 1.201 -20.245 1.00 88.44 84 PRO A N 1
ATOM 611 C CA . PRO A 1 84 ? 6.265 1.279 -21.489 1.00 88.44 84 PRO A CA 1
ATOM 612 C C . PRO A 1 84 ? 6.807 -0.097 -21.892 1.00 88.44 84 PRO A C 1
ATOM 614 O O . PRO A 1 84 ? 7.189 -0.915 -21.054 1.00 88.44 84 PRO A O 1
ATOM 617 N N . GLY A 1 85 ? 6.851 -0.345 -23.202 1.00 85.56 85 GLY A N 1
ATOM 618 C CA . GLY A 1 85 ? 7.390 -1.583 -23.757 1.00 85.56 85 GLY A CA 1
ATOM 619 C C . GLY A 1 85 ? 8.912 -1.721 -23.577 1.00 85.56 85 GLY A C 1
ATOM 620 O O . GLY A 1 85 ? 9.595 -0.758 -23.223 1.00 85.56 85 GLY A O 1
ATOM 621 N N . PRO A 1 86 ? 9.487 -2.895 -23.905 1.00 81.38 86 PRO A N 1
ATOM 622 C CA . PRO A 1 86 ? 10.899 -3.208 -23.643 1.00 81.38 86 PRO A CA 1
ATOM 623 C C . PRO A 1 86 ? 11.906 -2.232 -24.268 1.00 81.38 86 PRO A C 1
ATOM 625 O O . PRO A 1 86 ? 13.014 -2.081 -23.763 1.00 81.38 86 PRO A O 1
ATOM 628 N N . ASN A 1 87 ? 11.524 -1.574 -25.366 1.00 84.12 87 ASN A N 1
ATOM 629 C CA . ASN A 1 87 ? 12.385 -0.651 -26.109 1.00 84.12 87 ASN A CA 1
ATOM 630 C C . ASN A 1 87 ? 12.378 0.779 -25.548 1.00 84.12 87 ASN A C 1
ATOM 632 O O . ASN A 1 87 ? 13.259 1.564 -25.885 1.00 84.12 87 ASN A O 1
ATOM 636 N N . SER A 1 88 ? 11.382 1.138 -24.734 1.00 86.81 88 SER A N 1
ATOM 637 C CA . SER A 1 88 ? 11.239 2.475 -24.142 1.00 86.81 88 SER A CA 1
ATOM 638 C C . SER A 1 88 ? 11.359 2.482 -22.619 1.00 86.81 88 SER A C 1
ATOM 640 O O . SER A 1 88 ? 11.441 3.562 -22.032 1.00 86.81 88 SER A O 1
ATOM 642 N N . ALA A 1 89 ? 11.399 1.303 -21.992 1.00 88.69 89 ALA A N 1
ATOM 643 C CA . ALA A 1 89 ? 11.588 1.148 -20.560 1.00 88.69 89 ALA A CA 1
ATOM 644 C C . ALA A 1 89 ? 12.936 1.729 -20.104 1.00 88.69 89 ALA A C 1
ATOM 646 O O . ALA A 1 89 ? 13.990 1.415 -20.663 1.00 88.69 89 ALA A O 1
ATOM 647 N N . ARG A 1 90 ? 12.900 2.561 -19.061 1.00 89.81 90 ARG A N 1
ATOM 648 C CA . ARG A 1 90 ? 14.084 3.091 -18.377 1.00 89.81 90 ARG A CA 1
ATOM 649 C C . ARG A 1 90 ? 14.170 2.524 -16.973 1.00 89.81 90 ARG A C 1
ATOM 651 O O . ARG A 1 90 ? 13.292 2.768 -16.149 1.00 89.81 90 ARG A O 1
ATOM 658 N N . ASP A 1 91 ? 15.229 1.776 -16.709 1.00 90.12 91 ASP A N 1
ATOM 659 C CA . ASP A 1 91 ? 15.520 1.273 -15.372 1.00 90.12 91 ASP A CA 1
ATOM 660 C C . ASP A 1 91 ? 15.995 2.398 -14.428 1.00 90.12 91 ASP A C 1
ATOM 662 O O . ASP A 1 91 ? 16.116 3.566 -14.808 1.00 90.12 91 ASP A O 1
ATOM 666 N N . ALA A 1 92 ? 16.236 2.047 -13.162 1.00 88.19 92 ALA A N 1
ATOM 667 C CA . ALA A 1 92 ? 16.658 3.010 -12.146 1.00 88.19 92 ALA A CA 1
ATOM 668 C C . ALA A 1 92 ? 17.974 3.715 -12.525 1.00 88.19 92 ALA A C 1
ATOM 670 O O . ALA A 1 92 ? 18.123 4.912 -12.290 1.00 88.19 92 ALA A O 1
ATOM 671 N N . GLU A 1 93 ? 18.901 2.994 -13.163 1.00 88.06 93 GLU A N 1
ATOM 672 C CA . GLU A 1 93 ? 20.212 3.514 -13.557 1.00 88.06 93 GLU A CA 1
ATOM 673 C C . GLU A 1 93 ? 20.106 4.519 -14.703 1.00 88.06 93 GLU A C 1
ATOM 675 O O . GLU A 1 93 ? 20.686 5.599 -14.629 1.00 88.06 93 GLU A O 1
ATOM 680 N N . ALA A 1 94 ? 19.279 4.223 -15.708 1.00 88.38 94 ALA A N 1
ATOM 681 C CA . ALA A 1 94 ? 18.936 5.151 -16.781 1.00 88.38 94 ALA A CA 1
ATOM 682 C C . ALA A 1 94 ? 18.210 6.408 -16.266 1.00 88.38 94 ALA A C 1
ATOM 684 O O . ALA A 1 94 ? 18.195 7.439 -16.943 1.00 88.38 94 ALA A O 1
ATOM 685 N N . CYS A 1 95 ? 17.610 6.338 -15.075 1.00 88.25 95 CYS A N 1
ATOM 686 C CA . CYS A 1 95 ? 17.051 7.481 -14.356 1.00 88.25 95 CYS A CA 1
ATOM 687 C C . CYS A 1 95 ? 18.051 8.176 -13.411 1.00 88.25 95 CYS A C 1
ATOM 689 O O . CYS A 1 95 ? 17.682 9.179 -12.806 1.00 88.25 95 CYS A O 1
ATOM 691 N N . GLY A 1 96 ? 19.287 7.683 -13.276 1.00 89.56 96 GLY A N 1
ATOM 692 C CA . GLY A 1 96 ? 20.284 8.215 -12.342 1.00 89.56 96 GLY A CA 1
ATOM 693 C C . GLY A 1 96 ? 19.938 7.979 -10.867 1.00 89.56 96 GLY A C 1
ATOM 694 O O . GLY A 1 96 ? 20.408 8.715 -10.004 1.00 89.56 96 GLY A O 1
ATOM 695 N N . ILE A 1 97 ? 19.090 6.989 -10.575 1.00 88.00 97 ILE A N 1
ATOM 696 C CA . ILE A 1 97 ? 18.607 6.671 -9.231 1.00 88.00 97 ILE A CA 1
ATOM 697 C C . ILE A 1 97 ? 19.303 5.405 -8.743 1.00 88.00 97 ILE A C 1
ATOM 699 O O . ILE A 1 97 ? 19.237 4.355 -9.385 1.00 88.00 97 ILE A O 1
ATOM 703 N N . ASP A 1 98 ? 19.927 5.496 -7.571 1.00 87.19 98 ASP A N 1
ATOM 704 C CA . ASP A 1 98 ? 20.399 4.326 -6.843 1.00 87.19 98 ASP A CA 1
ATOM 705 C C . ASP A 1 98 ? 19.303 3.847 -5.874 1.00 87.19 98 ASP A C 1
ATOM 707 O O . ASP A 1 98 ? 19.022 4.525 -4.885 1.00 87.19 98 ASP A O 1
ATOM 711 N N . PRO A 1 99 ? 18.650 2.698 -6.132 1.00 78.62 99 PRO A N 1
ATOM 712 C CA . PRO A 1 99 ? 17.649 2.141 -5.230 1.00 78.62 99 PRO A CA 1
ATOM 713 C C . PRO A 1 99 ? 18.279 1.433 -4.017 1.00 78.62 99 PRO A C 1
ATOM 715 O O . PRO A 1 99 ? 17.558 0.769 -3.269 1.00 78.62 99 PRO A O 1
ATOM 718 N N . SER A 1 100 ? 19.606 1.487 -3.839 1.00 82.88 100 SER A N 1
ATOM 719 C CA . SER A 1 100 ? 20.262 0.914 -2.669 1.00 82.88 100 SER A CA 1
ATOM 720 C C . SER A 1 100 ? 19.822 1.636 -1.391 1.00 82.88 100 SER A C 1
ATOM 722 O O . SER A 1 100 ? 19.793 2.864 -1.300 1.00 82.88 100 SER A O 1
ATOM 724 N N . PHE A 1 101 ? 19.440 0.857 -0.379 1.00 76.38 101 PHE A N 1
ATOM 725 C CA . PHE A 1 101 ? 19.176 1.402 0.944 1.00 76.38 101 PHE A CA 1
ATOM 726 C C . PHE A 1 101 ? 20.510 1.569 1.671 1.00 76.38 101 PHE A C 1
ATOM 728 O O . PHE A 1 101 ? 21.088 0.589 2.143 1.00 76.38 101 PHE A O 1
ATOM 735 N N . ASN A 1 102 ? 20.993 2.806 1.753 1.00 79.19 102 ASN A N 1
ATOM 736 C CA . ASN A 1 102 ? 22.120 3.158 2.606 1.00 79.19 102 ASN A CA 1
ATOM 737 C C . ASN A 1 102 ? 21.573 3.647 3.945 1.00 79.19 102 ASN A C 1
ATOM 739 O O . ASN A 1 102 ? 20.866 4.654 3.996 1.00 79.19 102 ASN A O 1
ATOM 743 N N . LEU A 1 103 ? 21.887 2.923 5.024 1.00 75.50 103 LEU A N 1
ATOM 744 C CA . LEU A 1 103 ? 21.608 3.389 6.380 1.00 75.50 103 LEU A CA 1
ATOM 745 C C . LEU A 1 103 ? 22.251 4.771 6.555 1.00 75.50 103 LEU A C 1
ATOM 747 O O . LEU A 1 103 ? 23.462 4.893 6.339 1.00 75.50 103 LEU A O 1
ATOM 751 N N . PRO A 1 104 ? 21.479 5.808 6.930 1.00 78.12 104 PRO A N 1
ATOM 752 C CA . PRO A 1 104 ? 22.066 7.078 7.313 1.00 78.12 104 PRO A CA 1
ATOM 753 C C . PRO A 1 104 ? 23.108 6.833 8.411 1.00 78.12 104 PRO A C 1
ATOM 755 O O . PRO A 1 104 ? 22.873 5.987 9.283 1.00 78.12 104 PRO A O 1
ATOM 758 N N . PRO A 1 105 ? 24.252 7.539 8.398 1.00 78.56 105 PRO A N 1
ATOM 759 C CA . PRO A 1 105 ? 25.197 7.440 9.497 1.00 78.56 105 PRO A CA 1
ATOM 760 C C . PRO A 1 105 ? 24.476 7.804 10.798 1.00 78.56 105 PRO A C 1
ATOM 762 O O . PRO A 1 105 ? 23.714 8.775 10.836 1.00 78.56 105 PRO A O 1
ATOM 765 N N . LEU A 1 106 ? 24.696 7.008 11.848 1.00 75.25 106 LEU A N 1
ATOM 766 C CA . LEU A 1 106 ? 24.139 7.287 13.170 1.00 75.25 106 LEU A CA 1
ATOM 767 C C . LEU A 1 106 ? 24.526 8.713 13.571 1.00 75.25 106 LEU A C 1
ATOM 769 O O . LEU A 1 106 ? 25.695 9.095 13.465 1.00 75.25 106 LEU A O 1
ATOM 773 N N . GLN A 1 107 ? 23.536 9.508 13.982 1.00 77.50 107 GLN A N 1
ATOM 774 C CA . GLN A 1 107 ? 23.801 10.879 14.397 1.00 77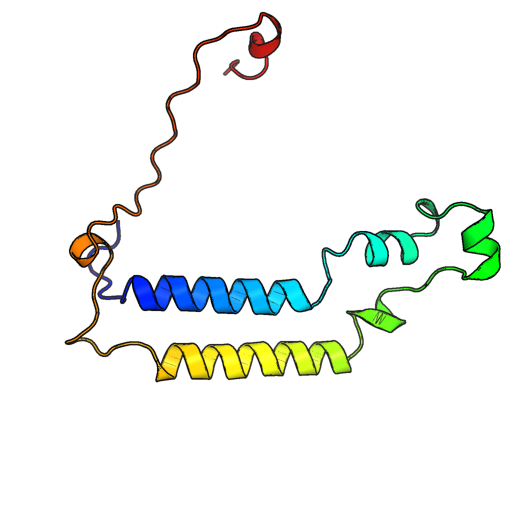.50 107 GLN A CA 1
ATOM 775 C C . GLN A 1 107 ? 24.761 10.887 15.598 1.00 77.50 107 GLN A C 1
ATOM 777 O O . GLN A 1 107 ? 24.694 9.992 16.446 1.00 77.50 107 GLN A O 1
ATOM 782 N N . PRO A 1 108 ? 25.674 11.871 15.684 1.00 76.31 108 PRO A N 1
ATOM 783 C CA . PRO A 1 108 ? 26.542 12.010 16.842 1.00 76.31 108 PRO A CA 1
ATOM 784 C C . PRO A 1 108 ? 25.706 12.221 18.101 1.00 76.31 108 PRO A C 1
ATOM 786 O O . PRO A 1 108 ? 24.753 12.996 18.092 1.00 76.31 108 PRO A O 1
ATOM 789 N N . ARG A 1 109 ? 26.104 11.569 19.194 1.00 75.38 109 ARG A N 1
ATOM 790 C CA . ARG A 1 109 ? 25.434 11.696 20.490 1.00 75.38 109 ARG A CA 1
ATOM 791 C C . ARG A 1 109 ? 25.458 13.153 20.953 1.00 75.38 109 ARG A C 1
ATOM 793 O O . ARG A 1 109 ? 26.535 13.727 21.112 1.00 75.38 109 ARG A O 1
ATOM 800 N N . THR A 1 110 ? 24.293 13.730 21.211 1.00 82.31 110 THR A N 1
ATOM 801 C CA . THR A 1 110 ? 24.138 15.081 21.761 1.00 82.31 110 THR A CA 1
ATOM 802 C C . THR A 1 110 ? 23.614 15.085 23.193 1.00 82.31 110 THR A C 1
ATOM 804 O O . THR A 1 110 ? 23.765 16.096 23.883 1.00 82.31 110 THR A O 1
ATOM 807 N N . ARG A 1 111 ? 23.017 13.980 23.675 1.00 83.38 111 ARG A N 1
ATOM 808 C CA . ARG A 1 111 ? 22.376 13.921 25.001 1.00 83.38 111 ARG A CA 1
ATOM 809 C C . ARG A 1 111 ? 22.702 12.633 25.766 1.00 83.38 111 ARG A C 1
ATOM 811 O O . ARG A 1 111 ? 22.750 11.563 25.169 1.00 83.38 111 ARG A O 1
ATOM 818 N N . PRO A 1 112 ? 22.821 12.689 27.108 1.00 77.12 112 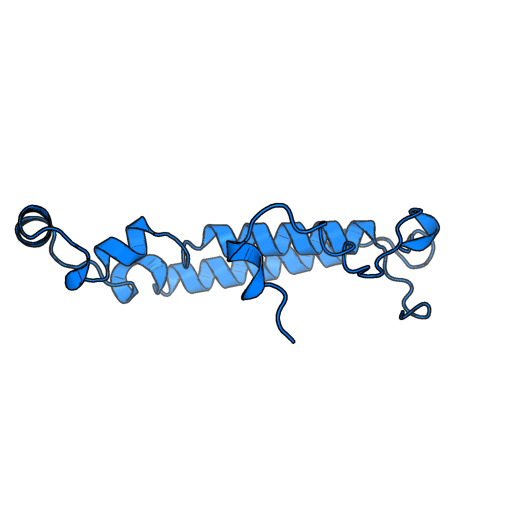PRO A N 1
ATOM 819 C CA . PRO A 1 112 ? 23.074 11.501 27.932 1.00 77.12 112 PRO A CA 1
ATOM 820 C C . PRO A 1 112 ? 22.022 10.385 27.782 1.00 77.12 112 PRO A C 1
ATOM 822 O O . PRO A 1 112 ? 22.358 9.210 27.893 1.00 77.12 112 PRO A O 1
ATOM 825 N N . GLY A 1 113 ? 20.759 10.742 27.508 1.00 80.44 113 GLY A N 1
ATOM 826 C CA . GLY A 1 113 ? 19.651 9.790 27.337 1.00 80.44 113 GLY A CA 1
ATOM 827 C C . GLY A 1 113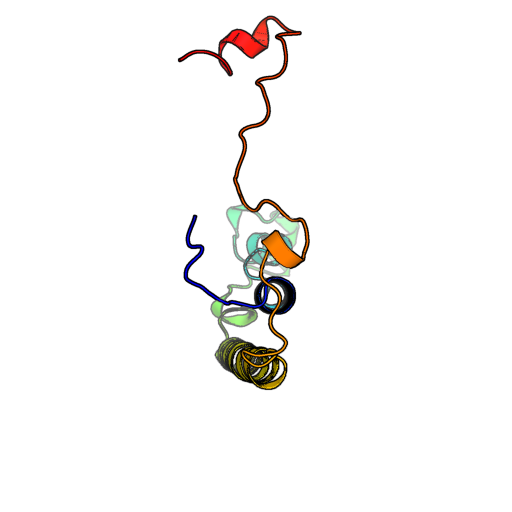 ? 19.732 8.933 26.068 1.00 80.44 113 GLY A C 1
ATOM 828 O O . GLY A 1 113 ? 19.179 7.840 26.041 1.00 80.44 113 GLY A O 1
ATOM 829 N N . GLU A 1 114 ? 20.503 9.363 25.065 1.00 82.00 114 GLU A N 1
ATOM 830 C CA . GLU A 1 114 ? 20.719 8.625 23.808 1.00 82.00 114 GLU A CA 1
ATOM 831 C C . GLU A 1 114 ? 21.608 7.379 24.019 1.00 82.00 114 GLU A C 1
ATOM 833 O O . GLU A 1 114 ? 21.942 6.654 23.083 1.00 82.00 114 GLU A O 1
ATOM 838 N N . TRP A 1 115 ? 22.037 7.101 25.258 1.00 71.81 115 TRP A N 1
ATOM 839 C CA . TRP A 1 115 ? 22.849 5.928 25.566 1.00 71.81 115 TRP A CA 1
ATOM 840 C C . TRP A 1 115 ? 22.099 4.609 25.341 1.00 71.81 115 TRP A C 1
ATOM 842 O O . TRP A 1 115 ? 22.675 3.692 24.759 1.00 71.81 115 TRP A O 1
ATOM 852 N N . LEU A 1 116 ? 20.820 4.539 25.727 1.00 73.50 116 LEU A N 1
ATOM 853 C CA . LEU A 1 116 ? 19.970 3.350 25.555 1.00 73.50 116 LEU A CA 1
ATOM 854 C C . LEU A 1 116 ? 19.570 3.107 24.094 1.00 73.50 116 LEU A C 1
ATOM 856 O O . LEU A 1 116 ? 19.449 1.961 23.683 1.00 73.50 116 LEU A O 1
ATOM 860 N N . GLU A 1 117 ? 19.408 4.169 23.306 1.00 70.56 117 GLU A N 1
ATOM 861 C CA . GLU A 1 117 ? 19.024 4.090 21.887 1.00 70.56 117 GLU A CA 1
ATOM 862 C C . GLU A 1 117 ? 20.180 3.621 20.985 1.00 70.56 117 GLU A C 1
ATOM 864 O O . GLU A 1 117 ? 19.953 3.083 19.904 1.00 70.56 117 GLU A O 1
ATOM 869 N N . HIS A 1 118 ? 21.426 3.795 21.443 1.00 66.69 118 HIS A N 1
ATOM 870 C CA . HIS A 1 118 ? 22.650 3.397 20.737 1.00 66.69 118 HIS A CA 1
ATOM 871 C C . HIS A 1 118 ? 23.406 2.242 21.418 1.00 66.69 118 HIS A C 1
ATOM 873 O O . HIS A 1 118 ? 24.582 2.024 21.118 1.00 66.69 118 HIS A O 1
ATOM 879 N N . SER A 1 119 ? 22.777 1.540 22.366 1.00 61.47 119 SER A N 1
ATOM 880 C CA . SER A 1 119 ? 23.368 0.349 22.990 1.00 61.47 119 SER A CA 1
ATOM 881 C C . SER A 1 119 ? 23.171 -0.884 22.092 1.00 61.47 119 SER A C 1
ATOM 883 O O . SER A 1 119 ? 22.097 -1.011 21.506 1.00 61.47 119 SER A O 1
ATOM 885 N N . PRO A 1 120 ? 24.200 -1.741 21.935 1.00 62.59 120 PRO A N 1
ATOM 886 C CA . PRO A 1 120 ? 24.163 -2.906 21.048 1.00 62.59 120 PRO A CA 1
ATOM 887 C C . PRO A 1 120 ? 23.173 -3.991 21.486 1.00 62.59 120 PRO A C 1
ATOM 889 O O . PRO A 1 120 ? 22.893 -4.092 22.703 1.00 62.59 120 PRO A O 1
#